Protein AF-A0A9E4N6K0-F1 (afdb_monomer_lite)

Foldseek 3Di:
DPDDDDPDDDDDDDDLPDPPDANQVSVVLVVFDAADQQDWDKDKTQGPPGDIDIDIHRGDDDDDDQDPVNVVVVVVVVCVVVVVVVVVVVVVVVVVPDPDDDDPDDPDD

Sequence (109 aa):
QVAGTYPVTGPITVTRNSRELPPALSSELFRTAKPQAGEITPGSVKLAQGDFAVFALSQVTEGESATDESKGQQIENMRRLYGRSYYDRVLEDLESRADVQILLKQDSE

Secondary structure (DSSP, 8-state):
---------------TT-SSS-HHHHHHHHHSPPPPTT--EEEEEE-GGG-EEEEEE---PPPPP--HHHHHHHHHHHHHHHHHHHHHHHHHHHHHHS-----------

Structure (mmCIF, N/CA/C/O backbone):
data_AF-A0A9E4N6K0-F1
#
_entry.id   AF-A0A9E4N6K0-F1
#
loop_
_atom_site.group_PDB
_atom_site.id
_atom_site.type_symbol
_atom_site.label_atom_id
_atom_site.label_alt_id
_atom_site.label_comp_id
_atom_site.label_asym_id
_at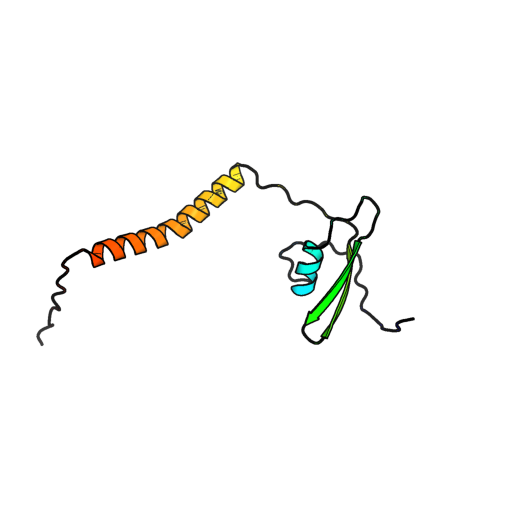om_site.label_entity_id
_atom_site.label_seq_id
_atom_site.pdbx_PDB_ins_code
_atom_site.Cartn_x
_atom_site.Cartn_y
_atom_site.Cartn_z
_atom_site.occupancy
_atom_site.B_iso_or_equiv
_atom_site.auth_seq_id
_atom_site.auth_comp_id
_atom_site.auth_asym_id
_atom_site.auth_atom_id
_atom_site.pdbx_PDB_model_num
ATOM 1 N N . GLN A 1 1 ? 19.039 -20.845 -22.017 1.00 40.56 1 GLN A N 1
ATOM 2 C CA . GLN A 1 1 ? 17.819 -20.410 -22.728 1.00 40.56 1 GLN A CA 1
ATOM 3 C C . GLN A 1 1 ? 16.628 -20.993 -21.989 1.00 40.56 1 GLN A C 1
ATOM 5 O O . GLN A 1 1 ? 16.499 -22.208 -21.972 1.00 40.56 1 GLN A O 1
ATOM 10 N N . VAL A 1 2 ? 15.817 -20.172 -21.319 1.00 42.62 2 VAL A N 1
ATOM 11 C CA . VAL A 1 2 ? 14.539 -20.634 -20.754 1.00 42.62 2 VAL A CA 1
ATOM 12 C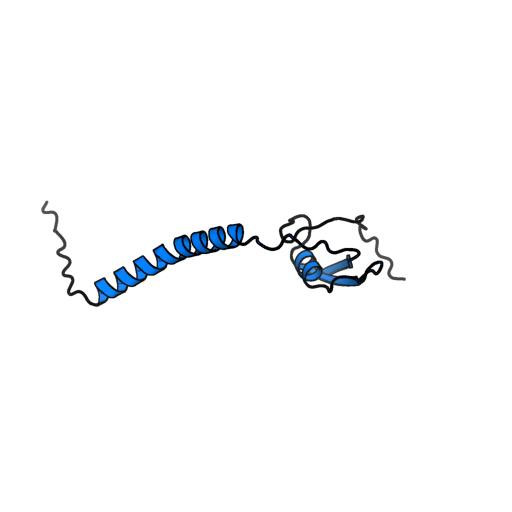 C . VAL A 1 2 ? 13.474 -20.314 -21.797 1.00 42.62 2 VAL A C 1
ATOM 14 O O . VAL A 1 2 ? 13.137 -19.154 -22.010 1.00 42.62 2 VAL A O 1
ATOM 17 N N . ALA A 1 3 ? 13.056 -21.344 -22.530 1.00 44.44 3 ALA A N 1
ATOM 18 C CA . ALA A 1 3 ? 12.051 -21.262 -23.578 1.00 44.44 3 ALA A CA 1
ATOM 19 C C . ALA A 1 3 ? 10.657 -21.344 -22.942 1.00 44.44 3 ALA A C 1
ATOM 21 O O . ALA A 1 3 ? 10.139 -22.429 -22.696 1.00 44.44 3 ALA A O 1
ATOM 22 N N . GLY A 1 4 ? 10.076 -20.185 -22.652 1.00 52.34 4 GLY A N 1
ATOM 23 C CA . GLY A 1 4 ? 8.667 -20.043 -22.307 1.00 52.34 4 GLY A CA 1
ATOM 24 C C . GLY A 1 4 ? 8.102 -18.823 -23.024 1.00 52.34 4 GLY A C 1
ATOM 25 O O . GLY A 1 4 ? 8.745 -17.774 -23.074 1.00 52.34 4 GLY A O 1
ATOM 26 N N . THR A 1 5 ? 6.922 -18.962 -23.624 1.00 51.62 5 THR A N 1
ATOM 27 C CA . THR A 1 5 ? 6.171 -17.828 -24.168 1.00 51.62 5 THR A CA 1
ATOM 28 C C . THR A 1 5 ? 5.487 -17.133 -22.999 1.00 51.62 5 THR A C 1
ATOM 30 O O . THR A 1 5 ? 4.399 -17.523 -22.586 1.00 51.62 5 THR A O 1
ATOM 33 N N . TYR A 1 6 ? 6.152 -16.138 -22.419 1.00 60.88 6 TYR A N 1
ATOM 34 C CA . TYR A 1 6 ? 5.569 -15.313 -21.366 1.00 60.88 6 TYR A CA 1
ATOM 35 C C . TYR A 1 6 ? 4.891 -14.100 -22.012 1.00 60.88 6 TYR A C 1
ATOM 37 O O . TYR A 1 6 ? 5.506 -13.474 -22.880 1.00 60.88 6 TYR A O 1
ATOM 45 N N . PRO A 1 7 ? 3.644 -13.757 -21.644 1.00 65.56 7 PRO A N 1
ATOM 46 C CA . PRO A 1 7 ? 3.010 -12.540 -22.132 1.00 65.56 7 PRO A CA 1
ATOM 47 C C . PRO A 1 7 ? 3.823 -11.336 -21.644 1.00 65.56 7 PRO A C 1
ATOM 49 O O . PRO A 1 7 ? 3.828 -11.010 -20.459 1.00 65.56 7 PRO A O 1
ATOM 52 N N . VAL A 1 8 ? 4.558 -10.705 -22.561 1.00 61.91 8 VAL A N 1
ATOM 53 C CA . VAL A 1 8 ? 5.302 -9.476 -22.281 1.00 61.91 8 VAL A CA 1
ATOM 54 C C . VAL A 1 8 ? 4.345 -8.313 -22.474 1.00 61.91 8 VAL A C 1
ATOM 56 O O . VAL A 1 8 ? 4.014 -7.940 -23.599 1.00 61.91 8 VAL A O 1
ATOM 59 N N . THR A 1 9 ? 3.885 -7.747 -21.368 1.00 72.00 9 THR A N 1
ATOM 60 C CA . THR A 1 9 ? 3.141 -6.490 -21.389 1.00 72.00 9 THR A CA 1
ATOM 61 C C . THR A 1 9 ? 4.135 -5.338 -21.542 1.00 72.00 9 THR A C 1
ATOM 63 O O . THR A 1 9 ? 5.217 -5.364 -20.954 1.00 72.00 9 THR A O 1
ATOM 66 N N . GLY A 1 10 ? 3.790 -4.334 -22.355 1.00 73.31 10 GLY A N 1
ATOM 67 C CA . GLY A 1 10 ? 4.584 -3.110 -22.485 1.00 73.31 10 GLY A CA 1
ATOM 68 C C . GLY A 1 10 ? 4.695 -2.332 -21.162 1.00 73.31 10 GLY A C 1
ATOM 69 O O . GLY A 1 10 ? 4.101 -2.729 -20.158 1.00 73.31 10 GLY A O 1
ATOM 70 N N . PRO A 1 11 ? 5.442 -1.215 -21.137 1.00 79.25 11 PRO A N 1
ATOM 71 C CA . PRO A 1 11 ? 5.557 -0.391 -19.940 1.00 79.25 11 PRO A CA 1
ATOM 72 C C . PRO A 1 11 ? 4.173 0.103 -19.503 1.00 79.25 11 PRO A C 1
ATOM 74 O O . PRO A 1 11 ? 3.466 0.757 -20.267 1.00 79.25 11 PRO A O 1
ATOM 77 N N . ILE A 1 12 ? 3.802 -0.215 -18.264 1.00 85.00 12 ILE A N 1
ATOM 78 C CA . ILE A 1 12 ? 2.550 0.213 -17.639 1.00 85.00 12 ILE A CA 1
ATOM 79 C C . ILE A 1 12 ? 2.850 1.065 -16.409 1.00 85.00 12 ILE A C 1
ATOM 81 O O . ILE A 1 12 ? 3.799 0.807 -15.667 1.00 85.00 12 ILE A O 1
ATOM 85 N N . THR A 1 13 ? 2.024 2.080 -16.176 1.00 85.12 13 THR A N 1
ATOM 86 C CA . THR A 1 13 ? 2.049 2.862 -14.938 1.00 85.12 13 THR A CA 1
ATOM 87 C C . THR A 1 13 ? 1.001 2.309 -13.990 1.00 85.12 13 THR A C 1
ATOM 89 O O . THR A 1 13 ? -0.162 2.182 -14.358 1.00 85.12 13 THR A O 1
ATOM 92 N N . VAL A 1 14 ? 1.404 1.990 -12.762 1.00 85.69 14 VAL A N 1
ATOM 93 C CA . VAL A 1 14 ? 0.538 1.316 -11.791 1.00 85.69 14 VAL A CA 1
ATOM 94 C C . VAL A 1 14 ? 0.485 2.120 -10.501 1.00 85.69 14 VAL A C 1
ATOM 96 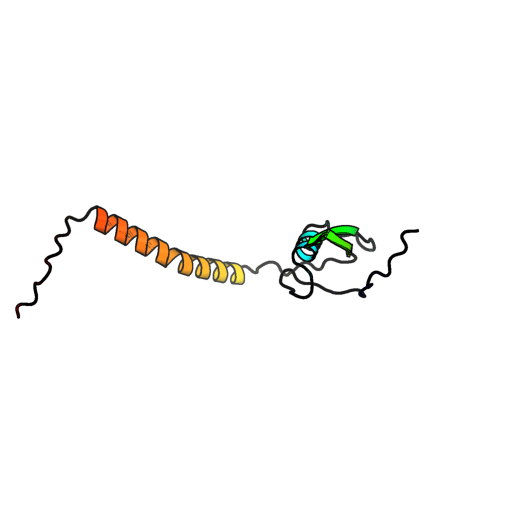O O . VAL A 1 14 ? 1.498 2.638 -10.035 1.00 85.69 14 VAL A O 1
ATOM 99 N N . THR A 1 15 ? -0.701 2.217 -9.904 1.00 85.31 15 THR A N 1
ATOM 100 C CA . THR A 1 15 ? -0.908 2.805 -8.573 1.00 85.31 15 THR A CA 1
ATOM 101 C C . THR A 1 15 ? -1.081 1.704 -7.526 1.00 85.31 15 THR A C 1
ATOM 103 O O . THR A 1 15 ? -1.446 0.575 -7.858 1.00 85.31 15 THR A O 1
ATOM 106 N N . ARG A 1 16 ? -0.869 2.017 -6.238 1.00 80.94 16 ARG A N 1
ATOM 107 C CA . ARG A 1 16 ? -0.994 1.035 -5.135 1.00 80.94 16 ARG A CA 1
ATOM 108 C C . ARG A 1 16 ? -2.361 0.343 -5.076 1.00 80.94 16 ARG A C 1
ATOM 110 O O . ARG A 1 16 ? -2.444 -0.781 -4.602 1.00 80.94 16 ARG A O 1
ATOM 117 N N . ASN A 1 17 ? -3.404 1.008 -5.571 1.00 79.50 17 ASN A N 1
ATOM 118 C CA . ASN A 1 17 ? -4.784 0.521 -5.551 1.00 79.50 17 ASN A CA 1
ATOM 119 C C . ASN A 1 17 ? -5.260 -0.004 -6.916 1.00 79.50 17 ASN A C 1
ATOM 121 O O . ASN A 1 17 ? -6.452 -0.271 -7.079 1.00 79.50 17 ASN A O 1
ATOM 125 N N . SER A 1 18 ? -4.366 -0.127 -7.903 1.00 78.88 18 SER A N 1
ATOM 126 C CA . SER A 1 18 ? -4.733 -0.693 -9.200 1.00 78.88 18 SER A CA 1
ATOM 127 C C . SER A 1 18 ? -5.118 -2.165 -9.050 1.00 78.88 18 SER A C 1
ATOM 129 O O . SER A 1 18 ? -4.433 -2.941 -8.383 1.00 78.88 18 SER A O 1
ATOM 131 N N . ARG A 1 19 ? -6.226 -2.547 -9.691 1.00 78.69 19 ARG A N 1
ATOM 132 C CA . ARG A 1 19 ? -6.717 -3.934 -9.759 1.00 78.69 19 ARG A CA 1
ATOM 133 C C . ARG A 1 19 ? -6.223 -4.675 -11.001 1.00 78.69 19 ARG A C 1
ATOM 135 O O . ARG A 1 19 ? -6.607 -5.817 -11.218 1.00 78.69 19 ARG A O 1
ATOM 142 N N . GLU A 1 20 ? -5.406 -4.020 -11.819 1.00 80.50 20 GLU A N 1
ATOM 143 C CA . GLU A 1 20 ? -4.899 -4.574 -13.076 1.00 80.50 20 GLU A CA 1
ATOM 144 C C . GLU A 1 20 ? -3.800 -5.617 -12.848 1.00 80.50 20 GLU A C 1
ATOM 146 O O . GLU A 1 20 ? -3.560 -6.455 -13.713 1.00 80.50 20 GLU A O 1
ATOM 151 N N . LEU A 1 21 ? -3.150 -5.592 -11.677 1.00 82.62 21 LEU A N 1
ATOM 152 C CA . LEU A 1 21 ? -2.101 -6.538 -11.310 1.00 82.62 21 LEU A CA 1
ATOM 153 C C . LEU A 1 21 ? -2.533 -7.484 -10.184 1.00 82.62 21 LEU A C 1
ATOM 155 O O . LEU A 1 21 ? -3.251 -7.073 -9.268 1.00 82.62 21 LEU A O 1
ATOM 159 N N . PRO A 1 22 ? -2.021 -8.731 -10.182 1.00 85.31 22 PRO A N 1
ATOM 160 C CA . PRO A 1 22 ? -2.140 -9.620 -9.038 1.00 85.31 22 PRO A CA 1
ATOM 161 C C . PRO A 1 22 ? -1.636 -8.949 -7.744 1.00 85.31 22 PRO A C 1
ATOM 163 O O . PRO A 1 22 ? -0.563 -8.338 -7.766 1.00 85.31 22 PRO A O 1
ATOM 166 N N . PRO A 1 23 ? -2.328 -9.113 -6.598 1.00 85.12 23 PRO A N 1
ATOM 167 C CA . PRO A 1 23 ? -1.960 -8.450 -5.342 1.00 85.12 23 PRO A CA 1
ATOM 168 C C . PRO A 1 23 ? -0.529 -8.733 -4.864 1.00 85.12 23 PRO A C 1
ATOM 170 O O . PRO A 1 23 ? 0.116 -7.872 -4.270 1.00 85.12 23 PRO A O 1
ATOM 173 N N . ALA A 1 24 ? -0.013 -9.938 -5.129 1.00 86.62 24 ALA A N 1
ATOM 174 C CA . ALA A 1 24 ? 1.361 -10.304 -4.786 1.00 86.62 24 ALA A CA 1
ATOM 175 C C . ALA A 1 24 ? 2.390 -9.514 -5.616 1.00 86.62 24 ALA A C 1
ATOM 177 O O . ALA A 1 24 ? 3.398 -9.060 -5.081 1.00 86.62 24 ALA A O 1
ATOM 178 N N . LEU A 1 25 ? 2.104 -9.296 -6.904 1.00 87.44 25 LEU A N 1
ATOM 179 C CA . LEU A 1 25 ? 2.958 -8.523 -7.804 1.00 87.44 25 LEU A CA 1
ATOM 180 C C . LEU A 1 25 ? 2.919 -7.034 -7.491 1.00 87.44 25 LEU A C 1
ATOM 182 O O . LEU A 1 25 ? 3.975 -6.412 -7.429 1.00 87.44 25 LEU A O 1
ATOM 186 N N . SER A 1 26 ? 1.737 -6.470 -7.235 1.00 88.31 26 SER A N 1
ATOM 187 C CA . SER A 1 26 ? 1.645 -5.071 -6.812 1.00 88.31 26 SER A CA 1
ATOM 188 C C . SER A 1 26 ? 2.390 -4.839 -5.493 1.00 88.31 26 SER A C 1
ATOM 190 O O . SER A 1 26 ? 3.168 -3.895 -5.387 1.00 88.31 26 SER A O 1
ATOM 192 N N . SER A 1 27 ? 2.237 -5.733 -4.515 1.00 88.25 27 SER A N 1
ATOM 193 C CA . SER A 1 27 ? 2.927 -5.618 -3.225 1.00 88.25 27 SER A CA 1
ATOM 194 C C . SER A 1 27 ? 4.453 -5.659 -3.367 1.00 88.25 27 SER A C 1
ATOM 196 O O . SER A 1 27 ? 5.136 -4.826 -2.771 1.00 88.25 27 SER A O 1
ATOM 198 N N . GLU A 1 28 ? 4.992 -6.575 -4.177 1.00 89.50 28 GLU A N 1
ATOM 199 C CA . GLU A 1 28 ? 6.440 -6.678 -4.394 1.00 89.50 28 GLU A CA 1
ATOM 200 C C . GLU A 1 28 ? 6.990 -5.477 -5.182 1.00 89.50 28 GLU A C 1
ATOM 202 O O . GLU A 1 28 ? 8.023 -4.912 -4.813 1.00 89.50 28 GLU A O 1
ATOM 207 N N . LEU A 1 29 ? 6.263 -5.004 -6.202 1.00 90.19 29 LEU A N 1
ATOM 208 C CA . LEU A 1 29 ? 6.619 -3.798 -6.963 1.00 90.19 29 LEU A CA 1
ATOM 209 C C . LEU A 1 29 ? 6.779 -2.573 -6.053 1.00 90.19 29 LEU A C 1
ATOM 211 O O . LEU A 1 29 ? 7.772 -1.859 -6.150 1.00 90.19 29 LEU A O 1
ATOM 215 N N . PHE A 1 30 ? 5.833 -2.348 -5.136 1.00 89.44 30 PHE A N 1
ATOM 216 C CA . PHE A 1 30 ? 5.870 -1.205 -4.213 1.00 89.44 30 PHE A CA 1
ATOM 217 C C . PHE A 1 30 ? 6.811 -1.391 -3.011 1.00 89.44 30 PHE A C 1
ATOM 219 O O . PHE A 1 30 ? 7.018 -0.435 -2.257 1.00 89.44 30 PHE A O 1
ATOM 226 N N . ARG A 1 31 ? 7.366 -2.593 -2.820 1.00 88.69 31 ARG A N 1
ATOM 227 C CA . ARG A 1 31 ? 8.425 -2.885 -1.841 1.00 88.69 31 ARG A CA 1
ATOM 228 C C . ARG A 1 31 ? 9.825 -2.764 -2.445 1.00 88.69 31 ARG A C 1
ATOM 230 O O . ARG A 1 31 ? 10.784 -2.512 -1.717 1.00 88.69 31 ARG A O 1
ATOM 237 N N . THR A 1 32 ? 9.934 -2.954 -3.756 1.00 88.38 32 THR A N 1
ATOM 238 C CA . THR A 1 32 ? 11.197 -2.892 -4.492 1.00 88.38 32 THR A CA 1
ATOM 239 C C . THR A 1 32 ? 11.825 -1.505 -4.371 1.00 88.38 32 THR A C 1
ATOM 241 O O . THR A 1 32 ? 11.136 -0.483 -4.373 1.00 88.38 32 THR A O 1
ATOM 244 N N . ALA A 1 33 ? 13.153 -1.466 -4.256 1.00 86.25 33 ALA A N 1
ATOM 245 C CA . ALA A 1 33 ? 13.891 -0.216 -4.175 1.00 86.25 33 ALA A CA 1
ATOM 246 C C . ALA A 1 33 ? 13.674 0.634 -5.436 1.00 86.25 33 ALA A C 1
ATOM 248 O O . ALA A 1 33 ? 13.679 0.124 -6.561 1.00 86.25 33 ALA A O 1
ATOM 249 N N . LYS A 1 34 ? 13.526 1.947 -5.234 1.00 87.56 34 LYS A N 1
ATOM 250 C CA . LYS A 1 34 ? 13.458 2.920 -6.326 1.00 87.56 34 LYS A CA 1
ATOM 251 C C . LYS A 1 34 ? 14.712 2.781 -7.208 1.00 87.56 34 LYS A C 1
ATOM 253 O O . LYS A 1 34 ? 15.814 2.783 -6.655 1.00 87.56 34 LYS A O 1
ATOM 258 N N . PRO A 1 35 ? 14.567 2.661 -8.538 1.00 87.75 35 PRO A N 1
ATOM 259 C CA . PRO A 1 35 ? 15.711 2.602 -9.439 1.00 87.75 35 PRO A CA 1
ATOM 260 C C . PRO A 1 35 ? 16.489 3.922 -9.408 1.00 87.75 35 PRO A C 1
ATOM 262 O O . PRO A 1 35 ? 15.904 4.993 -9.205 1.00 87.75 35 PRO A O 1
ATOM 265 N N . GLN A 1 36 ? 17.805 3.853 -9.624 1.00 85.44 36 GLN A N 1
ATOM 266 C CA . GLN A 1 36 ? 18.595 5.055 -9.888 1.00 85.44 36 GLN A CA 1
ATOM 267 C C . GLN A 1 36 ? 18.204 5.647 -11.248 1.00 85.44 36 GLN A C 1
ATOM 269 O O . GLN A 1 36 ? 17.617 4.973 -12.094 1.00 85.44 36 GLN A O 1
ATOM 274 N N . ALA A 1 37 ? 18.494 6.931 -11.462 1.00 78.69 37 ALA A N 1
ATOM 275 C CA . ALA A 1 37 ? 18.117 7.610 -12.697 1.00 78.69 37 ALA A CA 1
ATOM 276 C C . ALA A 1 37 ? 18.735 6.910 -13.922 1.00 78.69 37 ALA A C 1
ATOM 278 O O . ALA A 1 37 ? 19.954 6.859 -14.060 1.00 78.69 37 ALA A O 1
ATOM 279 N N . GLY A 1 38 ? 17.885 6.391 -14.811 1.00 78.56 38 GLY A N 1
ATOM 280 C CA . GLY A 1 38 ? 18.313 5.668 -16.013 1.00 78.56 38 GLY A CA 1
ATOM 281 C C . GLY A 1 38 ? 18.643 4.187 -15.797 1.00 78.56 38 GLY A C 1
ATOM 282 O O . GLY A 1 38 ? 18.986 3.510 -16.764 1.00 78.56 38 GLY A O 1
ATOM 283 N N . GLU A 1 39 ? 18.504 3.668 -14.575 1.00 86.12 39 GLU A N 1
ATOM 284 C CA . GLU A 1 39 ? 18.677 2.248 -14.266 1.00 86.12 39 GLU A CA 1
ATOM 285 C C . GLU A 1 39 ? 17.335 1.512 -14.163 1.00 86.12 39 GLU A C 1
ATOM 287 O O . GLU A 1 39 ? 16.274 2.107 -13.978 1.00 86.12 39 GLU A O 1
ATOM 292 N N . ILE A 1 40 ? 17.388 0.185 -14.284 1.00 88.50 40 ILE A N 1
ATOM 293 C CA . ILE A 1 40 ? 16.241 -0.702 -14.093 1.00 88.50 40 ILE A CA 1
ATOM 294 C C . ILE A 1 40 ? 16.508 -1.553 -12.859 1.00 88.50 40 ILE A C 1
ATOM 296 O O . ILE A 1 40 ? 17.552 -2.200 -12.773 1.00 88.50 40 ILE A O 1
ATOM 300 N N . THR A 1 41 ? 15.533 -1.628 -11.956 1.00 90.19 41 THR A N 1
ATOM 301 C CA . THR A 1 41 ? 15.554 -2.594 -10.853 1.00 90.19 41 THR A CA 1
ATOM 302 C C . THR A 1 41 ? 14.724 -3.817 -11.253 1.00 90.19 41 THR A C 1
ATOM 304 O O . THR A 1 41 ? 13.491 -3.726 -11.290 1.00 90.19 41 THR A O 1
ATOM 307 N N . PRO A 1 42 ? 15.347 -4.960 -11.600 1.00 89.56 42 PRO A N 1
ATOM 308 C CA . PRO A 1 42 ? 14.611 -6.185 -11.871 1.00 89.56 42 PRO A CA 1
ATOM 309 C C . PRO A 1 42 ? 14.118 -6.817 -10.567 1.00 89.56 42 P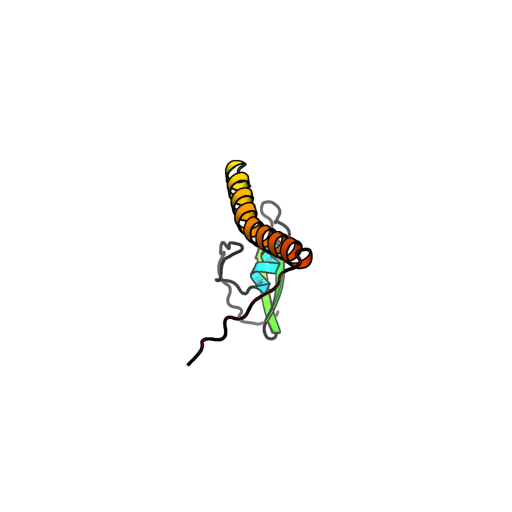RO A C 1
ATOM 311 O O . PRO A 1 42 ? 14.772 -6.732 -9.527 1.00 89.56 42 PRO A O 1
ATOM 314 N N . GLY A 1 43 ? 12.989 -7.509 -10.640 1.00 87.69 43 GLY A N 1
ATOM 315 C CA . GLY A 1 43 ? 12.452 -8.279 -9.529 1.00 87.69 43 GLY A CA 1
ATOM 316 C C . GLY A 1 43 ? 11.609 -9.448 -10.011 1.00 87.69 43 GLY A C 1
ATOM 317 O O . GLY A 1 43 ? 11.248 -9.554 -11.185 1.00 87.69 43 GLY A O 1
ATOM 318 N N . SER A 1 44 ? 11.314 -10.362 -9.095 1.00 89.50 44 SER A N 1
ATOM 319 C CA . SER A 1 44 ? 10.445 -11.497 -9.380 1.00 89.50 44 SER A CA 1
ATOM 320 C C . SER A 1 44 ? 9.637 -11.863 -8.151 1.00 89.50 44 SER A C 1
ATOM 322 O O . SER A 1 44 ? 10.120 -11.728 -7.029 1.00 89.50 44 SER A O 1
ATOM 324 N N . VAL A 1 45 ? 8.422 -12.349 -8.366 1.00 90.38 45 VAL A N 1
ATOM 325 C CA . VAL A 1 45 ? 7.530 -12.780 -7.296 1.00 90.38 45 VAL A CA 1
ATOM 326 C C . VAL A 1 45 ? 6.819 -14.059 -7.702 1.00 90.38 45 VAL A C 1
ATOM 328 O O . VAL A 1 45 ? 6.452 -14.254 -8.863 1.00 90.38 45 VAL A O 1
ATOM 331 N N . LYS A 1 46 ? 6.600 -14.933 -6.723 1.00 88.38 46 LYS A N 1
ATOM 332 C CA . LYS A 1 46 ? 5.738 -16.096 -6.889 1.00 88.38 46 LYS A CA 1
ATOM 333 C C . LYS A 1 46 ? 4.281 -15.661 -6.738 1.00 88.38 46 LYS A C 1
ATOM 335 O O . LYS A 1 46 ? 3.906 -15.065 -5.730 1.00 88.38 46 LYS A O 1
ATOM 340 N N . LEU A 1 47 ? 3.470 -15.951 -7.743 1.00 86.12 47 LEU A N 1
ATOM 341 C CA . LEU A 1 47 ? 2.035 -15.705 -7.745 1.00 86.12 47 LEU A CA 1
ATOM 342 C C . LEU A 1 47 ? 1.276 -16.871 -7.092 1.00 86.12 47 LEU A C 1
ATOM 344 O O . LEU A 1 47 ? 1.845 -17.897 -6.700 1.00 86.12 47 LEU A O 1
ATOM 348 N N . ALA A 1 48 ? -0.041 -16.704 -6.964 1.00 81.38 48 ALA A N 1
ATOM 349 C CA . ALA A 1 48 ? -0.920 -17.795 -6.568 1.00 81.38 48 ALA A CA 1
ATOM 350 C C . ALA A 1 48 ? -0.797 -18.972 -7.556 1.00 81.38 48 ALA A C 1
ATOM 352 O O . ALA A 1 48 ? -0.469 -18.780 -8.720 1.00 81.38 48 ALA A O 1
ATOM 353 N N . GLN A 1 49 ? -1.056 -20.191 -7.076 1.00 75.00 49 GLN A N 1
ATOM 354 C CA . GLN A 1 49 ? -1.069 -21.424 -7.884 1.00 75.00 49 GLN A CA 1
ATOM 355 C C . GLN A 1 49 ? 0.284 -21.877 -8.470 1.00 75.00 49 GLN A C 1
ATOM 357 O O . GLN A 1 49 ? 0.333 -22.891 -9.155 1.00 75.00 49 GLN A O 1
ATOM 362 N N . GLY A 1 50 ? 1.398 -21.229 -8.109 1.00 75.00 50 GLY A N 1
ATOM 363 C CA . GLY A 1 50 ? 2.744 -21.677 -8.494 1.00 75.00 50 GLY A CA 1
ATOM 364 C C . GLY A 1 50 ? 3.348 -20.937 -9.684 1.00 75.00 50 GLY A C 1
ATOM 365 O O . GLY A 1 50 ? 4.504 -21.196 -10.014 1.00 75.00 50 GLY A O 1
ATOM 366 N N . ASP A 1 51 ? 2.613 -19.986 -10.253 1.00 82.50 51 ASP A N 1
ATOM 367 C CA . ASP A 1 51 ? 3.107 -19.110 -11.309 1.00 82.50 51 ASP A CA 1
ATOM 368 C C . ASP A 1 51 ? 4.189 -18.153 -10.791 1.00 82.50 51 ASP A C 1
ATOM 370 O O . ASP A 1 51 ? 4.274 -17.843 -9.600 1.00 82.50 51 ASP A O 1
ATOM 374 N N . PHE A 1 52 ? 5.023 -17.659 -11.704 1.00 84.75 52 PHE A N 1
ATOM 375 C CA . PHE A 1 52 ? 6.051 -16.662 -11.419 1.00 84.75 52 PHE A CA 1
ATOM 376 C C . PHE A 1 52 ? 5.856 -15.443 -12.311 1.00 84.75 52 PHE A C 1
ATOM 378 O O . PHE A 1 52 ? 5.682 -15.569 -13.522 1.00 84.75 52 PHE A O 1
ATOM 385 N N . ALA A 1 53 ? 5.935 -14.262 -11.707 1.00 85.62 53 ALA A N 1
ATOM 386 C CA . ALA A 1 53 ? 6.008 -13.000 -12.422 1.00 85.62 53 ALA A CA 1
ATOM 387 C C . ALA A 1 53 ? 7.420 -12.429 -12.304 1.00 85.62 53 ALA A C 1
ATOM 389 O O . ALA A 1 53 ? 8.006 -12.414 -11.220 1.00 85.62 53 ALA A O 1
ATOM 390 N N . VAL A 1 54 ? 7.945 -11.936 -13.422 1.00 87.62 54 VAL A N 1
ATOM 391 C CA . VAL A 1 54 ? 9.194 -11.173 -13.493 1.00 87.62 54 VAL A CA 1
ATOM 392 C C . VAL A 1 54 ? 8.834 -9.765 -13.936 1.00 87.62 54 VAL A C 1
ATOM 394 O O . VAL A 1 54 ? 8.026 -9.593 -14.848 1.00 87.62 54 VAL A O 1
ATOM 397 N N . PHE A 1 55 ? 9.412 -8.762 -13.287 1.00 88.12 55 PHE A N 1
ATOM 398 C CA . PHE A 1 55 ? 9.159 -7.362 -13.593 1.00 88.12 55 PHE A CA 1
ATOM 399 C C . PHE A 1 55 ? 10.460 -6.564 -13.660 1.00 88.12 55 PHE A C 1
ATOM 401 O O . PHE A 1 55 ? 11.481 -6.935 -13.081 1.00 88.12 55 PHE A O 1
ATOM 408 N N . ALA A 1 56 ? 10.397 -5.447 -14.376 1.00 89.00 56 ALA A N 1
ATOM 409 C CA . ALA A 1 56 ? 11.476 -4.486 -14.527 1.00 89.00 56 ALA A CA 1
ATOM 410 C C . ALA A 1 56 ? 10.944 -3.108 -14.122 1.00 89.00 56 ALA A C 1
ATOM 412 O O . ALA A 1 56 ? 10.111 -2.532 -14.822 1.00 89.00 56 ALA A O 1
ATOM 413 N N . LEU A 1 57 ? 11.392 -2.597 -12.976 1.00 89.31 57 LEU A N 1
ATOM 414 C CA . LEU A 1 57 ? 11.004 -1.277 -12.493 1.00 89.31 57 LEU A CA 1
ATOM 415 C C . LEU A 1 57 ? 11.935 -0.224 -13.100 1.00 89.31 57 LEU A C 1
ATOM 417 O O . LEU A 1 57 ? 13.113 -0.169 -12.753 1.00 89.31 57 LEU A O 1
ATOM 421 N N . SER A 1 58 ? 11.407 0.598 -14.006 1.00 89.00 58 SER A N 1
ATOM 422 C CA . SER A 1 58 ? 12.167 1.643 -14.707 1.00 89.00 58 SER A CA 1
ATOM 423 C C . SER A 1 58 ? 12.072 3.019 -14.048 1.00 89.00 58 SER A C 1
ATOM 425 O O . SER A 1 58 ? 13.012 3.803 -14.110 1.00 89.00 58 SER A O 1
ATOM 427 N N . GLN A 1 59 ? 10.935 3.341 -13.429 1.00 86.25 59 GLN A N 1
ATOM 428 C CA . GLN A 1 59 ? 10.690 4.658 -12.853 1.00 86.25 59 GLN A CA 1
ATOM 429 C C . GLN A 1 59 ? 9.684 4.575 -11.704 1.00 86.25 59 GLN A C 1
ATOM 431 O O . GLN A 1 59 ? 8.724 3.808 -11.751 1.00 86.25 59 GLN A O 1
ATOM 436 N N . VAL A 1 60 ? 9.887 5.410 -10.683 1.00 88.31 60 VAL A N 1
ATOM 437 C CA . VAL A 1 60 ? 8.932 5.625 -9.590 1.00 88.31 60 VAL A CA 1
ATOM 438 C C . VAL A 1 60 ? 8.607 7.108 -9.515 1.00 88.31 60 VAL A C 1
ATOM 440 O O . VAL A 1 60 ? 9.505 7.934 -9.338 1.00 88.31 60 VAL A O 1
ATOM 443 N N . THR A 1 61 ? 7.320 7.424 -9.614 1.00 85.94 61 THR A N 1
ATOM 444 C CA . THR A 1 61 ? 6.789 8.759 -9.337 1.00 85.94 61 THR A CA 1
ATOM 445 C C . THR A 1 61 ? 6.325 8.799 -7.890 1.00 85.94 61 THR A C 1
ATOM 447 O O . THR A 1 61 ? 5.496 7.988 -7.474 1.00 85.94 61 THR A O 1
ATOM 450 N N . GLU A 1 62 ? 6.882 9.720 -7.110 1.00 81.06 62 GLU A N 1
ATOM 451 C CA . GLU A 1 62 ? 6.424 9.951 -5.744 1.00 81.06 62 GLU A CA 1
ATOM 452 C C . GLU A 1 62 ? 5.035 10.589 -5.781 1.00 81.06 62 GLU A C 1
ATOM 454 O O . GLU A 1 62 ? 4.776 11.506 -6.559 1.00 81.06 62 GLU A O 1
ATOM 459 N N . GLY A 1 63 ? 4.123 10.057 -4.966 1.00 75.56 63 GLY A N 1
ATOM 460 C CA . GLY A 1 63 ? 2.837 10.704 -4.747 1.00 75.56 63 GLY A CA 1
ATOM 461 C C . GLY A 1 63 ? 3.037 12.010 -3.986 1.00 75.56 63 GLY A C 1
ATOM 462 O O . GLY A 1 63 ? 3.987 12.142 -3.211 1.00 75.56 63 GLY A O 1
ATOM 463 N N . GLU A 1 64 ? 2.133 12.964 -4.186 1.00 73.94 64 GLU A N 1
ATOM 464 C CA . GLU A 1 64 ? 2.125 14.186 -3.390 1.00 73.94 64 GLU A CA 1
ATOM 465 C C . GLU A 1 64 ? 2.051 13.832 -1.901 1.00 73.94 64 GLU A C 1
ATOM 467 O O . GLU A 1 64 ? 1.249 12.996 -1.468 1.00 73.94 64 GLU A O 1
ATOM 472 N N . SER A 1 65 ? 2.922 14.452 -1.107 1.00 61.88 65 SER A N 1
ATOM 473 C CA . SER A 1 65 ? 2.818 14.354 0.345 1.00 61.88 65 SER A CA 1
ATOM 474 C C . SER A 1 65 ? 1.509 14.999 0.782 1.00 61.88 65 SER A C 1
ATOM 476 O O . SER A 1 65 ? 1.154 16.068 0.290 1.00 61.88 65 SER A O 1
ATOM 478 N N . ALA A 1 66 ? 0.812 14.360 1.722 1.00 64.38 66 ALA A N 1
ATOM 479 C CA . ALA A 1 66 ? -0.378 14.921 2.346 1.00 64.38 66 ALA A CA 1
ATOM 480 C C . ALA A 1 66 ? -0.093 16.367 2.796 1.00 64.38 66 ALA A C 1
ATOM 482 O O . ALA A 1 66 ? 0.753 16.596 3.666 1.00 64.38 66 ALA A O 1
ATOM 483 N N . THR A 1 67 ? -0.775 17.338 2.186 1.00 70.75 67 THR A N 1
ATOM 484 C CA . THR A 1 67 ? -0.754 18.742 2.612 1.00 70.75 67 THR A CA 1
ATOM 485 C C . THR A 1 67 ? -1.285 18.851 4.041 1.00 70.75 67 THR A C 1
ATOM 487 O O . THR A 1 67 ? -2.053 17.992 4.485 1.00 70.75 67 THR A O 1
ATOM 490 N N . ASP A 1 68 ? -0.914 19.893 4.785 1.00 69.81 68 ASP A N 1
ATOM 491 C CA . ASP A 1 68 ? -1.374 20.049 6.176 1.00 69.81 68 ASP A CA 1
ATOM 492 C C . ASP A 1 68 ? -2.909 20.093 6.299 1.00 69.81 68 ASP A C 1
ATOM 494 O O . ASP A 1 68 ? -3.473 19.569 7.259 1.00 69.81 68 ASP A O 1
ATOM 498 N N . GLU A 1 69 ? -3.597 20.596 5.274 1.00 70.12 69 GLU A N 1
ATOM 499 C CA . GLU A 1 69 ? -5.058 20.558 5.163 1.00 70.12 69 GLU A CA 1
ATOM 500 C C . GLU A 1 69 ? -5.600 19.122 5.034 1.00 70.12 69 GLU A C 1
ATOM 502 O O . GLU A 1 69 ? -6.519 18.725 5.756 1.00 70.12 69 GLU A O 1
ATOM 507 N N . SER A 1 70 ? -4.979 18.291 4.188 1.00 73.75 70 SER A N 1
ATOM 508 C CA . SER A 1 70 ? -5.365 16.881 4.040 1.00 73.75 70 SER A CA 1
ATOM 509 C C . SER A 1 70 ? -5.123 16.069 5.319 1.00 73.75 70 SER A C 1
ATOM 511 O O . SER A 1 70 ? -5.931 15.200 5.655 1.00 73.75 70 SER A O 1
ATOM 513 N N . LYS A 1 71 ? -4.077 16.403 6.092 1.00 74.69 71 LYS A N 1
ATOM 514 C CA . LYS A 1 71 ? -3.827 15.811 7.416 1.00 74.69 71 LYS A CA 1
ATOM 515 C C . LYS A 1 71 ? -4.929 16.184 8.406 1.00 74.69 71 LYS A C 1
ATOM 517 O O . LYS A 1 71 ? -5.413 15.308 9.122 1.00 74.69 71 LYS A O 1
ATOM 522 N N . GLY A 1 72 ? -5.358 17.449 8.425 1.00 78.00 72 GLY A N 1
ATOM 523 C CA . GLY A 1 72 ? -6.464 17.917 9.267 1.00 78.00 72 GLY A CA 1
ATOM 524 C C . GLY A 1 72 ? -7.763 17.158 8.987 1.00 78.00 72 GLY A C 1
ATOM 525 O O . GLY A 1 72 ? -8.387 16.622 9.904 1.00 78.00 72 GLY A O 1
ATOM 526 N N . GLN A 1 73 ? -8.110 17.003 7.707 1.00 78.06 73 GLN A N 1
ATOM 527 C CA . GLN A 1 73 ? -9.285 16.236 7.288 1.00 78.06 73 GLN A CA 1
ATOM 528 C C . GLN A 1 73 ? -9.199 14.758 7.711 1.00 78.06 73 GLN A C 1
ATOM 530 O O . GLN A 1 73 ? -10.195 14.153 8.119 1.00 78.06 73 GLN A O 1
ATOM 535 N N . GLN A 1 74 ? -8.006 14.164 7.637 1.00 79.62 74 GLN A N 1
ATOM 536 C CA . GLN A 1 74 ? -7.769 12.774 8.022 1.00 79.62 74 GLN A CA 1
ATOM 537 C C . GLN A 1 74 ? -7.902 12.569 9.539 1.00 79.62 74 GLN A C 1
ATOM 539 O O . GLN A 1 74 ? -8.536 11.604 9.974 1.00 79.62 74 GLN A O 1
ATOM 544 N N . ILE A 1 75 ? -7.390 13.509 10.340 1.00 83.56 75 ILE A N 1
ATOM 545 C CA . ILE A 1 75 ? -7.549 13.528 11.802 1.00 83.56 75 ILE A CA 1
ATOM 546 C C . ILE A 1 75 ? -9.028 13.643 12.183 1.00 83.56 75 ILE A C 1
ATOM 548 O O . ILE A 1 75 ? -9.494 12.885 13.033 1.00 83.56 75 ILE A O 1
ATOM 552 N N . GLU A 1 76 ? -9.791 14.524 11.537 1.00 83.69 76 GLU A N 1
ATOM 553 C CA . GLU A 1 76 ? -11.230 14.666 11.800 1.00 83.69 76 GLU A CA 1
ATOM 554 C C . GLU A 1 76 ? -12.032 13.412 11.424 1.00 83.69 76 GLU A C 1
ATOM 556 O O . GLU A 1 76 ? -12.965 13.012 12.125 1.00 83.69 76 GLU A O 1
ATOM 561 N N . ASN A 1 77 ? -11.650 12.724 10.348 1.00 83.00 77 ASN A N 1
ATOM 562 C CA . ASN A 1 77 ? -12.254 11.438 9.997 1.00 83.00 77 ASN A CA 1
ATOM 563 C C . ASN A 1 77 ? -11.944 10.358 11.042 1.00 83.00 77 ASN A C 1
ATOM 565 O O . ASN A 1 77 ? -12.842 9.611 11.435 1.00 83.00 77 ASN A O 1
ATOM 569 N N . MET A 1 78 ? -10.707 10.307 11.543 1.00 82.69 78 MET A N 1
ATOM 570 C CA . MET A 1 78 ? -10.330 9.393 12.624 1.00 82.69 78 MET A CA 1
ATOM 571 C C . MET A 1 78 ? -11.082 9.715 13.921 1.00 82.69 78 MET A C 1
ATOM 573 O O . MET A 1 78 ? -11.609 8.805 14.556 1.00 82.69 78 MET A O 1
ATOM 577 N N . ARG A 1 79 ? -11.207 10.997 14.290 1.00 83.50 79 ARG A N 1
ATOM 578 C CA . ARG A 1 79 ? -11.984 11.442 15.462 1.00 83.50 79 ARG A CA 1
ATOM 579 C C . ARG A 1 79 ? -13.432 10.975 15.392 1.00 83.50 79 ARG A C 1
ATOM 581 O O . ARG A 1 79 ? -13.946 10.457 16.378 1.00 83.50 79 ARG A O 1
ATOM 588 N N . ARG A 1 80 ? -14.074 11.090 14.225 1.00 82.44 80 ARG A N 1
ATOM 589 C CA . ARG A 1 80 ? -15.449 10.606 14.019 1.00 82.44 80 ARG A CA 1
ATOM 590 C C . ARG A 1 80 ? -15.568 9.087 14.148 1.00 82.44 80 ARG A C 1
ATOM 592 O O . ARG A 1 80 ? -16.517 8.611 14.765 1.00 82.44 80 ARG A O 1
ATOM 599 N N . LEU A 1 81 ? -14.603 8.336 13.616 1.00 81.38 81 LEU A N 1
ATOM 600 C CA . LEU A 1 81 ? -14.566 6.874 13.737 1.00 81.38 81 LEU A CA 1
ATOM 601 C C . LEU A 1 81 ? -14.379 6.420 15.191 1.00 81.38 81 LEU A C 1
ATOM 603 O O . LEU A 1 81 ? -15.111 5.554 15.666 1.00 81.38 81 LEU A O 1
ATOM 607 N N . TYR A 1 82 ? -13.434 7.023 15.915 1.00 82.88 82 TYR A N 1
ATOM 608 C CA . TYR A 1 82 ? -13.136 6.634 17.294 1.00 82.88 82 TYR A CA 1
ATOM 609 C C . TYR A 1 82 ? -14.133 7.184 18.312 1.00 82.88 82 TYR A C 1
ATOM 611 O O . TYR A 1 82 ? -14.376 6.525 19.323 1.00 82.88 82 TYR A O 1
ATOM 619 N N . GLY A 1 83 ? -14.752 8.337 18.048 1.00 83.69 83 GLY A N 1
ATOM 620 C CA . GLY A 1 83 ? -15.697 8.976 18.964 1.00 83.69 83 GLY A CA 1
ATOM 621 C C . GLY A 1 83 ? -16.869 8.072 19.341 1.00 83.69 83 GLY A C 1
ATOM 622 O O . GLY A 1 83 ? -17.224 7.997 20.513 1.00 83.69 83 GLY A O 1
ATOM 623 N N . ARG A 1 84 ? -17.408 7.306 18.381 1.00 77.19 84 ARG A N 1
ATOM 624 C CA . ARG A 1 84 ? -18.500 6.356 18.648 1.00 77.19 84 ARG A CA 1
ATOM 625 C C . ARG A 1 84 ? -18.048 5.188 19.527 1.00 77.19 84 ARG A C 1
ATOM 627 O O . ARG A 1 84 ? -18.684 4.906 20.529 1.00 77.19 84 ARG A O 1
ATOM 634 N N . SER A 1 85 ? -16.891 4.599 19.222 1.00 80.25 85 SER A N 1
ATOM 635 C CA . SER A 1 85 ? -16.327 3.513 20.040 1.00 80.25 85 SER A CA 1
ATOM 636 C C . SER A 1 85 ? -15.990 3.948 21.469 1.00 80.25 85 SER A C 1
ATOM 638 O O . SER A 1 85 ? -16.053 3.150 22.400 1.00 80.25 85 SER A O 1
ATOM 640 N N . TYR A 1 86 ? -15.615 5.217 21.645 1.00 84.38 86 TYR A N 1
ATOM 641 C CA . TYR A 1 86 ? -15.302 5.775 22.952 1.00 84.38 86 TYR A CA 1
ATOM 642 C C . TYR A 1 86 ? -16.576 6.049 23.751 1.00 84.38 86 TYR A C 1
ATOM 644 O O . TYR A 1 86 ? -16.622 5.750 24.938 1.00 84.38 86 TYR A O 1
ATOM 652 N N . TYR A 1 87 ? -17.616 6.565 23.092 1.00 82.75 87 TYR A N 1
ATOM 653 C CA . TYR A 1 87 ? -18.932 6.758 23.692 1.00 82.75 87 TYR A CA 1
ATOM 654 C C . TYR A 1 87 ? -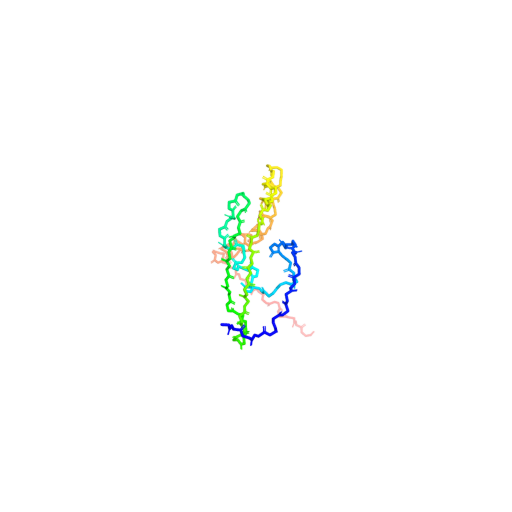19.527 5.438 24.196 1.00 82.75 87 TYR A C 1
ATOM 656 O O . TYR A 1 87 ? -19.915 5.370 25.358 1.00 82.75 87 TYR A O 1
ATOM 664 N N . ASP A 1 88 ? -19.509 4.385 23.372 1.00 86.50 88 ASP A N 1
ATOM 665 C CA . ASP A 1 88 ? -20.051 3.072 23.747 1.00 86.50 88 ASP A CA 1
ATOM 666 C C . ASP A 1 88 ? -19.322 2.493 24.974 1.00 86.50 88 ASP A C 1
ATOM 668 O O . ASP A 1 88 ? -19.959 2.015 25.907 1.00 86.50 88 ASP A O 1
ATOM 672 N N . ARG A 1 89 ? -17.988 2.627 25.039 1.00 88.06 89 ARG A N 1
ATOM 673 C CA . ARG A 1 89 ? -17.200 2.197 26.211 1.00 88.06 89 ARG A CA 1
ATOM 674 C C . ARG A 1 89 ? -17.489 3.000 27.473 1.00 88.06 89 ARG A C 1
ATOM 676 O O . ARG A 1 89 ? -17.458 2.444 28.564 1.00 88.06 89 ARG A O 1
ATOM 683 N N . VAL A 1 90 ? -17.704 4.309 27.347 1.00 88.81 90 VAL A N 1
ATOM 684 C CA . VAL A 1 90 ? -18.060 5.154 28.496 1.00 88.81 90 VAL A CA 1
ATOM 685 C C . VAL A 1 90 ? -19.451 4.788 29.006 1.00 88.81 90 VAL A C 1
ATOM 687 O O . VAL A 1 90 ? -19.648 4.726 30.215 1.00 88.81 90 VAL A O 1
ATOM 690 N N . LEU A 1 91 ? -20.398 4.517 28.104 1.00 90.31 91 LEU A N 1
ATOM 691 C CA . LEU A 1 91 ? -21.731 4.049 28.471 1.00 90.31 91 LEU A CA 1
ATOM 692 C C . LEU A 1 91 ? -21.656 2.708 29.215 1.00 90.31 91 LEU A C 1
ATOM 694 O O . 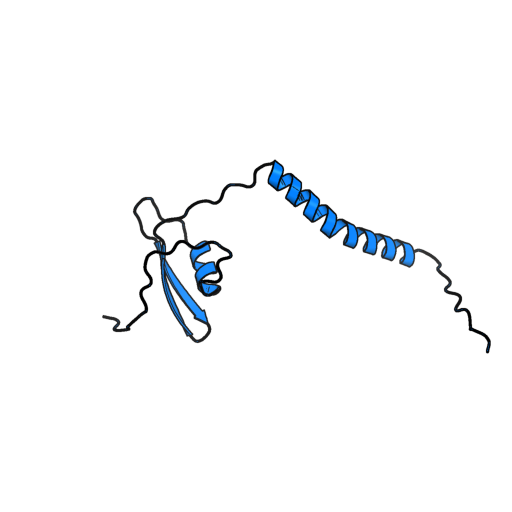LEU A 1 91 ? -22.224 2.585 30.293 1.00 90.31 91 LEU A O 1
ATOM 698 N N . GLU A 1 92 ? -20.888 1.753 28.688 1.00 89.56 92 GLU A N 1
ATOM 699 C CA . GLU A 1 92 ? -20.675 0.439 29.304 1.00 89.56 92 GLU A CA 1
ATOM 700 C C . GLU A 1 92 ? -20.014 0.547 30.692 1.00 89.56 92 GLU A C 1
ATOM 702 O O . GLU A 1 92 ? -20.454 -0.098 31.643 1.00 89.56 92 GLU A O 1
ATOM 707 N N . ASP A 1 93 ? -19.004 1.412 30.858 1.00 90.50 93 ASP A N 1
ATOM 708 C CA . ASP A 1 93 ? -18.382 1.670 32.167 1.00 90.50 93 ASP A CA 1
ATOM 709 C C . ASP A 1 93 ? -19.383 2.285 33.160 1.00 90.50 93 ASP A C 1
ATOM 711 O O . ASP A 1 93 ? -19.433 1.864 34.318 1.00 90.50 93 ASP A O 1
ATOM 715 N N . LEU A 1 94 ? -20.216 3.231 32.716 1.00 90.81 94 LEU A N 1
ATOM 716 C CA . LEU A 1 94 ? -21.251 3.843 33.553 1.00 90.81 94 LEU A CA 1
ATOM 717 C C . LEU A 1 94 ? -22.332 2.838 33.962 1.00 90.81 94 LEU A C 1
ATOM 719 O O . LEU A 1 94 ? -22.691 2.797 35.138 1.00 90.81 94 LEU A O 1
ATOM 723 N N . GLU A 1 95 ? -22.815 2.012 33.034 1.00 87.00 95 GLU A N 1
ATOM 724 C CA . GLU A 1 95 ? -23.775 0.940 33.321 1.00 87.00 95 GLU A CA 1
ATOM 725 C C . GLU A 1 95 ? -23.190 -0.091 34.290 1.00 87.00 95 GLU A C 1
ATOM 727 O O . GLU A 1 95 ? -23.867 -0.488 35.234 1.00 87.00 95 GLU A O 1
ATOM 732 N N . SER A 1 96 ? -21.914 -0.466 34.131 1.00 88.38 96 SER A N 1
ATOM 733 C CA . SER A 1 96 ? -21.257 -1.448 35.009 1.00 88.38 96 SER A CA 1
ATOM 734 C C . SER A 1 96 ? -21.133 -0.992 36.468 1.00 88.38 96 SER A C 1
ATOM 736 O O . SER A 1 96 ? -21.080 -1.817 37.380 1.00 88.38 96 SER A O 1
ATOM 738 N N . ARG A 1 97 ? -21.069 0.326 36.696 1.00 89.31 97 ARG A N 1
ATOM 739 C CA . ARG A 1 97 ? -20.949 0.939 38.029 1.00 89.31 97 ARG A CA 1
ATOM 740 C C . ARG A 1 97 ? -22.293 1.368 38.605 1.00 89.31 97 ARG A C 1
ATOM 742 O O . ARG A 1 97 ? -22.359 1.697 39.789 1.00 89.31 97 ARG A O 1
ATOM 749 N N . ALA A 1 98 ? -23.330 1.428 37.779 1.00 85.44 98 ALA A N 1
ATOM 750 C CA . ALA A 1 98 ? -24.656 1.835 38.195 1.00 85.44 98 ALA A CA 1
ATOM 751 C C . ALA A 1 98 ? -25.426 0.641 38.773 1.00 85.44 98 ALA A C 1
ATOM 753 O O . ALA A 1 98 ? -25.419 -0.458 38.227 1.00 85.44 98 ALA A O 1
ATOM 754 N N . ASP A 1 99 ? -26.139 0.874 39.871 1.00 81.19 99 ASP A N 1
ATOM 755 C CA . ASP A 1 99 ? -27.119 -0.078 40.392 1.00 81.19 99 ASP A CA 1
ATOM 756 C C . ASP A 1 99 ? -28.422 0.064 39.585 1.00 81.19 99 ASP A C 1
ATOM 758 O O . ASP A 1 99 ? -29.283 0.892 39.893 1.00 81.19 99 ASP A O 1
ATOM 762 N N . VAL A 1 100 ? -28.516 -0.667 38.469 1.00 79.12 100 VAL A N 1
ATOM 763 C CA . VAL A 1 100 ? -29.648 -0.600 37.531 1.00 79.12 100 VAL A CA 1
ATOM 764 C C . VAL A 1 100 ? -30.640 -1.728 37.816 1.00 79.12 100 VAL A C 1
ATOM 766 O O . VAL A 1 100 ? -30.339 -2.904 37.624 1.00 79.12 100 VAL A O 1
ATOM 769 N N . GLN A 1 101 ? -31.868 -1.373 38.203 1.00 82.88 101 GLN A N 1
ATOM 770 C CA . GLN A 1 101 ? -32.979 -2.320 38.341 1.00 82.88 101 GLN A CA 1
ATOM 771 C C . GLN A 1 101 ? -33.898 -2.241 37.115 1.00 82.88 101 GLN A C 1
ATOM 773 O O . GLN A 1 101 ? -34.604 -1.251 36.917 1.00 82.88 101 GLN A O 1
ATOM 778 N N . ILE A 1 102 ? -33.907 -3.290 36.286 1.00 80.50 102 ILE A N 1
ATOM 779 C CA . ILE A 1 102 ? -34.808 -3.389 35.128 1.00 80.50 102 ILE A CA 1
ATOM 780 C C . ILE A 1 102 ? -36.130 -4.012 35.587 1.00 80.50 102 ILE A C 1
ATOM 782 O O . ILE A 1 102 ? -36.230 -5.221 35.792 1.00 80.50 102 ILE A O 1
ATOM 786 N N . LEU A 1 103 ? -37.161 -3.181 35.738 1.00 81.31 103 LEU A N 1
ATOM 787 C CA . LEU A 1 103 ? -38.519 -3.640 36.024 1.00 81.31 103 LEU A CA 1
ATOM 788 C C . LEU A 1 103 ? -39.195 -4.044 34.710 1.00 81.31 103 LEU A C 1
ATOM 790 O O . LEU A 1 103 ? -39.653 -3.196 33.944 1.00 81.31 103 LEU A O 1
ATOM 794 N N . LEU A 1 104 ? -39.247 -5.348 34.438 1.00 78.31 104 LEU A N 1
ATOM 795 C CA . LEU A 1 104 ? -40.050 -5.889 33.344 1.00 78.31 104 LEU A CA 1
ATOM 796 C C . LEU A 1 104 ? -41.524 -5.623 33.650 1.00 78.31 104 LEU A C 1
ATOM 798 O O . LEU A 1 104 ? -42.090 -6.190 34.586 1.00 78.31 104 LEU A O 1
ATOM 802 N N . LYS A 1 105 ? -42.151 -4.750 32.860 1.00 72.50 105 LYS A N 1
ATOM 803 C CA . LYS A 1 105 ? -43.598 -4.574 32.899 1.00 72.50 105 LYS A CA 1
ATOM 804 C C . LYS A 1 105 ? -44.209 -5.838 32.299 1.00 72.50 105 LYS A C 1
ATOM 806 O O . LYS A 1 105 ? -44.093 -6.070 31.101 1.00 72.50 105 LYS A O 1
ATOM 811 N N . GLN A 1 106 ? -44.776 -6.692 33.146 1.00 64.38 106 GLN A N 1
ATOM 812 C CA . GLN A 1 106 ? -45.613 -7.786 32.672 1.00 64.38 106 GLN A CA 1
ATOM 813 C C . GLN A 1 106 ? -46.877 -7.158 32.092 1.00 64.38 106 GLN A C 1
ATOM 815 O O . GLN A 1 106 ? -47.717 -6.653 32.840 1.00 64.38 106 GLN A O 1
ATOM 820 N N . ASP A 1 107 ? -46.977 -7.141 30.764 1.00 61.81 107 ASP A N 1
ATOM 821 C CA . ASP A 1 107 ? -48.237 -6.851 30.094 1.00 61.81 107 ASP A CA 1
ATOM 822 C C . ASP A 1 107 ? -49.269 -7.857 30.610 1.00 61.81 107 ASP A C 1
ATOM 824 O O . ASP A 1 107 ? -49.102 -9.075 30.516 1.00 61.81 107 ASP A O 1
ATOM 828 N N . SER A 1 108 ? -50.269 -7.311 31.292 1.00 58.47 108 SER A N 1
ATOM 829 C CA . SER A 1 108 ? -51.386 -8.047 31.861 1.00 58.47 108 SER A CA 1
ATOM 830 C C . SER A 1 108 ? -52.451 -8.157 30.772 1.00 58.47 108 SER A C 1
ATOM 832 O O . SER A 1 108 ? -52.982 -7.123 30.379 1.00 58.47 108 SER A O 1
ATOM 834 N N . GLU A 1 109 ? -52.692 -9.397 30.336 1.00 48.66 109 GLU A N 1
ATOM 835 C CA . GLU A 1 109 ? -53.831 -9.927 29.548 1.00 48.66 109 GLU A CA 1
ATOM 836 C C . GLU A 1 109 ? -54.176 -9.290 28.189 1.00 48.66 109 GLU A C 1
ATOM 838 O O . GLU A 1 109 ? -54.689 -8.151 28.123 1.00 48.66 109 GLU A O 1
#

Organism: NCBI:txid2792791

Radius of gyration: 27.02 Å; chains: 1; bounding box: 72×42×65 Å

pLDDT: mean 79.9, std 10.99, range [40.56, 90.81]